Protein AF-A0A0F9DCR9-F1 (afdb_monomer)

Sequence (57 aa):
DERKRGIDAGFVWMRFADLVAVYIDLGESAGMKEGEAWALMLGIPVVRRVLIDRQEA

Nearest PDB structures (foldseek):
  4jen-assembly1_B  TM=7.116E-01  e=1.380E-01  Clostridium botulinum A str. ATCC 19397
  2ffh-assembly1_A  TM=5.313E-01  e=1.040E-01  Thermus aquaticus
  3e70-assembly1_C  TM=5.826E-01  e=2.795E-01  Pyrococcus furiosus
  2ng1-assembly1_A  TM=5.200E-01  e=2.107E-01  Thermus aquaticus
  3imk-assembly1_A  TM=7.649E-01  e=2.323E+00  Syntrophus aciditrophicus SB

InterPro domains:
  IPR056670 Domain of unknown function DUF7768 [PF24963] (1-48)

Mean predicted aligned error: 4.87 Å

Organism: NCBI:txid412755

pLDDT: mean 90.34, std 11.92, range [43.59, 98.19]

Secondary structure (DSSP, 8-state):
-HHHHHHHHHHHHHTT-S-EEEE-TT---HHHHHHHHHHHHTT--EEEE-SS-----

Structure (mmCIF, N/CA/C/O backbone):
data_AF-A0A0F9DCR9-F1
#
_entry.id   AF-A0A0F9DCR9-F1
#
loop_
_atom_site.group_PDB
_atom_site.id
_atom_site.type_symbol
_atom_site.label_atom_id
_atom_site.label_alt_id
_atom_site.label_comp_id
_atom_site.label_asym_id
_atom_site.label_entity_id
_atom_site.label_seq_id
_atom_site.pdbx_PDB_ins_code
_atom_site.Cartn_x
_atom_site.Cartn_y
_atom_site.Cartn_z
_atom_site.occupancy
_atom_site.B_iso_or_equiv
_atom_site.auth_seq_id
_atom_site.auth_comp_id
_atom_site.auth_asym_id
_atom_site.auth_atom_id
_atom_site.pdbx_PDB_model_num
ATOM 1 N N . ASP A 1 1 ? 21.258 0.622 -2.544 1.00 83.75 1 ASP A N 1
ATOM 2 C CA . ASP A 1 1 ? 20.549 0.251 -1.305 1.00 83.75 1 ASP A CA 1
ATOM 3 C C . ASP A 1 1 ? 19.495 -0.815 -1.506 1.00 83.75 1 ASP A C 1
ATOM 5 O O . ASP A 1 1 ? 18.657 -0.708 -2.396 1.00 83.75 1 ASP A O 1
ATOM 9 N N . GLU A 1 2 ? 19.542 -1.849 -0.669 1.00 92.94 2 GLU A N 1
ATOM 10 C CA . GLU A 1 2 ? 18.606 -2.983 -0.663 1.00 92.94 2 GLU A CA 1
ATOM 11 C C . 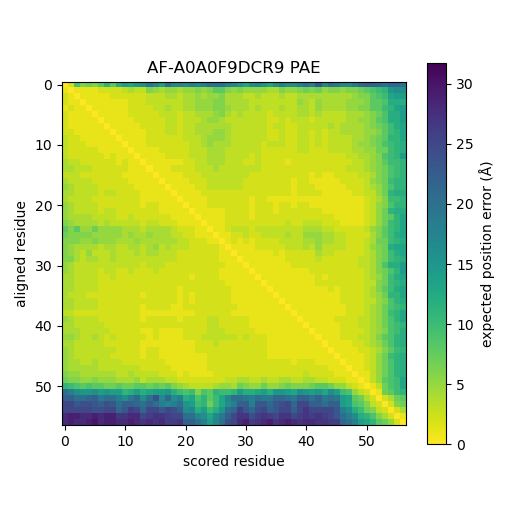GLU A 1 2 ? 17.161 -2.557 -0.395 1.00 92.94 2 GLU A C 1
ATOM 13 O O . GLU A 1 2 ? 16.242 -3.070 -1.030 1.00 92.94 2 GLU A O 1
ATOM 18 N N . ARG A 1 3 ? 16.968 -1.543 0.459 1.00 90.94 3 ARG A N 1
ATOM 19 C CA . ARG A 1 3 ? 15.650 -0.984 0.789 1.00 90.94 3 ARG A CA 1
ATOM 20 C C . ARG A 1 3 ? 14.879 -0.534 -0.451 1.00 90.94 3 ARG A C 1
ATOM 22 O O . ARG A 1 3 ? 13.725 -0.914 -0.618 1.00 90.94 3 ARG A O 1
ATOM 29 N N . LYS A 1 4 ? 15.511 0.260 -1.324 1.00 90.38 4 LYS A N 1
ATOM 30 C CA . LYS A 1 4 ? 14.853 0.769 -2.535 1.00 90.38 4 LYS A CA 1
ATOM 31 C C . LYS A 1 4 ? 14.448 -0.374 -3.467 1.00 90.38 4 LYS A C 1
ATOM 33 O O . LYS A 1 4 ? 13.320 -0.393 -3.936 1.00 90.38 4 LYS A O 1
ATOM 38 N N . ARG A 1 5 ? 15.329 -1.362 -3.659 1.00 93.88 5 ARG A N 1
ATOM 39 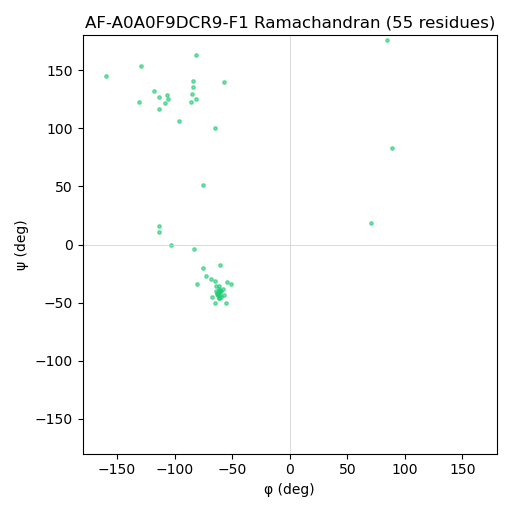C CA . ARG A 1 5 ? 15.024 -2.543 -4.484 1.00 93.88 5 ARG A CA 1
ATOM 40 C C . ARG A 1 5 ? 13.838 -3.339 -3.942 1.00 93.88 5 ARG A C 1
ATOM 42 O O . ARG A 1 5 ? 13.016 -3.793 -4.728 1.00 93.88 5 ARG A O 1
ATOM 49 N N . GLY A 1 6 ? 13.738 -3.482 -2.620 1.00 92.81 6 GLY A N 1
ATOM 50 C CA . GLY A 1 6 ? 12.593 -4.133 -1.982 1.00 92.81 6 GLY A CA 1
ATOM 51 C C . GLY A 1 6 ? 11.275 -3.400 -2.247 1.00 92.81 6 GLY A C 1
ATOM 52 O O . GLY A 1 6 ? 10.282 -4.036 -2.591 1.00 92.81 6 GLY A O 1
ATOM 53 N N . ILE A 1 7 ? 11.280 -2.067 -2.153 1.00 89.81 7 ILE A N 1
ATOM 54 C CA . ILE A 1 7 ? 10.102 -1.232 -2.440 1.00 89.81 7 ILE A CA 1
ATOM 55 C C . ILE A 1 7 ? 9.707 -1.334 -3.919 1.00 89.81 7 ILE A C 1
ATOM 57 O O . ILE A 1 7 ? 8.555 -1.637 -4.223 1.00 89.81 7 ILE A O 1
ATOM 61 N N . ASP A 1 8 ? 10.669 -1.155 -4.828 1.00 91.06 8 ASP A N 1
ATOM 62 C CA . ASP A 1 8 ? 10.429 -1.208 -6.274 1.00 91.06 8 ASP A CA 1
ATOM 63 C C . ASP A 1 8 ? 9.866 -2.587 -6.691 1.00 91.06 8 ASP A C 1
ATOM 65 O O . ASP A 1 8 ? 8.932 -2.673 -7.491 1.00 91.06 8 ASP A O 1
ATOM 69 N N . ALA A 1 9 ? 10.373 -3.677 -6.099 1.00 93.19 9 ALA A N 1
ATOM 70 C CA . ALA A 1 9 ? 9.825 -5.017 -6.300 1.00 93.19 9 ALA A CA 1
ATOM 71 C C . ALA A 1 9 ? 8.376 -5.130 -5.794 1.00 93.19 9 ALA A C 1
ATOM 73 O O . ALA A 1 9 ? 7.532 -5.691 -6.490 1.00 93.19 9 ALA A O 1
ATOM 74 N N . GLY A 1 10 ? 8.058 -4.561 -4.628 1.00 91.19 10 GLY A N 1
ATOM 75 C CA . GLY A 1 10 ? 6.686 -4.496 -4.116 1.00 91.19 10 GLY A CA 1
ATOM 76 C C . GLY A 1 10 ? 5.718 -3.800 -5.082 1.00 91.19 10 GLY A C 1
ATOM 77 O O . GLY A 1 10 ? 4.637 -4.324 -5.349 1.00 91.19 10 GLY A O 1
ATOM 78 N N . PHE A 1 11 ? 6.124 -2.676 -5.683 1.00 90.31 11 PHE A N 1
ATOM 79 C CA . PHE A 1 11 ? 5.316 -1.980 -6.695 1.00 90.31 11 PHE A CA 1
ATOM 80 C C . PHE A 1 11 ? 5.094 -2.817 -7.959 1.00 90.31 11 PHE A C 1
ATOM 82 O O . PHE A 1 11 ? 4.007 -2.797 -8.533 1.00 90.31 11 PHE A O 1
ATOM 89 N N . VAL A 1 12 ? 6.080 -3.618 -8.374 1.00 93.94 12 VAL A N 1
ATOM 90 C CA . VAL A 1 12 ? 5.917 -4.552 -9.500 1.00 93.94 12 VAL A CA 1
ATOM 91 C C . VAL A 1 12 ? 4.832 -5.592 -9.221 1.00 93.94 12 VAL A C 1
ATOM 93 O O . VAL A 1 12 ? 4.062 -5.895 -10.135 1.00 93.94 12 VAL A O 1
ATOM 96 N N . TRP A 1 13 ? 4.752 -6.106 -7.992 1.00 95.56 13 TRP A N 1
ATOM 97 C CA . TRP A 1 13 ? 3.739 -7.084 -7.584 1.00 95.56 13 TRP A CA 1
ATOM 98 C C . TRP A 1 13 ? 2.338 -6.481 -7.427 1.00 95.56 13 TRP A C 1
ATOM 100 O O . TRP A 1 13 ? 1.354 -7.183 -7.649 1.00 95.56 13 TRP A O 1
ATOM 110 N N . MET A 1 14 ? 2.233 -5.183 -7.125 1.00 95.69 14 MET A N 1
ATOM 111 C CA . MET A 1 14 ? 0.957 -4.482 -6.917 1.00 95.69 14 MET A CA 1
ATOM 112 C C . MET A 1 14 ? -0.021 -4.620 -8.092 1.00 95.69 14 MET A C 1
ATOM 114 O O . MET A 1 14 ? -1.223 -4.703 -7.869 1.00 95.69 14 MET A O 1
ATOM 118 N N . ARG A 1 15 ? 0.471 -4.714 -9.336 1.00 95.44 15 ARG A N 1
ATOM 119 C CA . ARG A 1 15 ? -0.372 -4.874 -10.540 1.00 95.44 15 ARG A CA 1
ATOM 120 C C . ARG A 1 15 ? -1.228 -6.149 -10.552 1.00 95.44 15 ARG A C 1
ATOM 122 O O . ARG A 1 15 ? -2.124 -6.265 -11.378 1.00 95.44 15 ARG A O 1
ATOM 129 N N . PHE A 1 16 ? -0.884 -7.125 -9.714 1.00 97.00 16 PHE A N 1
ATOM 130 C CA . PHE A 1 16 ? -1.590 -8.399 -9.586 1.00 97.00 16 PHE A CA 1
ATOM 131 C C . PHE A 1 16 ? -2.481 -8.449 -8.339 1.00 97.00 16 PHE A C 1
ATOM 133 O O . PHE A 1 16 ? -3.097 -9.477 -8.082 1.00 97.00 16 PHE A O 1
ATOM 140 N N . ALA A 1 17 ? -2.509 -7.383 -7.536 1.00 97.25 17 ALA A N 1
ATOM 141 C CA . ALA A 1 17 ? -3.330 -7.316 -6.340 1.00 97.25 17 ALA A CA 1
ATOM 142 C C . ALA A 1 17 ? -4.756 -6.881 -6.691 1.00 97.25 17 ALA A C 1
ATOM 144 O O . ALA A 1 17 ? -4.948 -5.958 -7.475 1.00 97.25 17 ALA A O 1
ATOM 145 N N . ASP A 1 18 ? -5.748 -7.478 -6.033 1.00 98.12 18 ASP A N 1
ATOM 146 C CA . ASP A 1 18 ? -7.147 -7.047 -6.147 1.00 98.12 18 ASP A CA 1
ATOM 147 C C . ASP A 1 18 ? -7.429 -5.747 -5.368 1.00 98.12 18 ASP A C 1
ATOM 149 O O . ASP A 1 18 ? -8.429 -5.068 -5.600 1.00 98.12 18 ASP A O 1
ATOM 153 N N . LEU A 1 19 ? -6.570 -5.415 -4.396 1.00 97.44 19 LEU A N 1
ATOM 154 C CA . LEU A 1 19 ? -6.771 -4.332 -3.436 1.00 97.44 19 LEU A CA 1
ATOM 155 C C . LEU A 1 19 ? -5.446 -3.894 -2.797 1.00 97.44 19 LEU A C 1
ATOM 157 O O . LEU A 1 19 ? -4.616 -4.731 -2.439 1.00 97.44 19 LEU A O 1
ATOM 161 N N . VAL A 1 20 ? -5.312 -2.595 -2.519 1.00 97.12 20 VAL A N 1
ATOM 162 C CA . VAL A 1 20 ? -4.302 -2.045 -1.603 1.00 97.12 20 VAL A CA 1
ATOM 163 C C . VAL A 1 20 ? -4.972 -1.560 -0.317 1.00 97.12 20 VAL A C 1
ATOM 165 O O . VAL A 1 20 ? -5.853 -0.705 -0.340 1.00 97.12 20 VAL A O 1
ATOM 168 N N . ALA A 1 21 ? -4.556 -2.104 0.828 1.00 95.88 21 ALA A N 1
ATOM 169 C CA . ALA A 1 21 ? -5.027 -1.675 2.143 1.00 95.88 21 ALA A CA 1
ATOM 170 C C . ALA A 1 21 ? -3.944 -0.866 2.867 1.00 95.88 21 ALA A C 1
ATOM 172 O O . ALA A 1 21 ? -2.830 -1.352 3.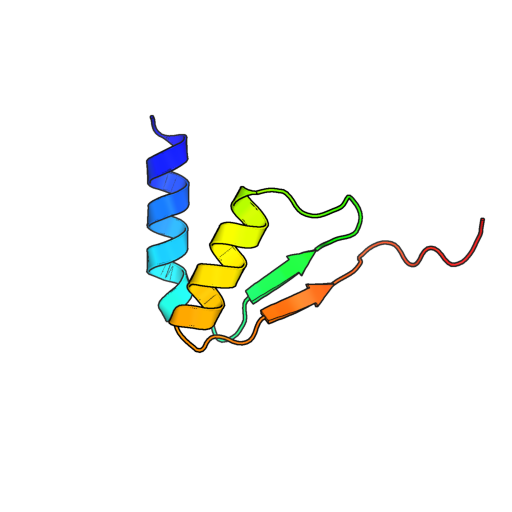059 1.00 95.88 21 ALA A O 1
ATOM 173 N N . VAL A 1 22 ? -4.287 0.346 3.303 1.00 95.38 22 VAL A N 1
ATOM 174 C CA . VAL A 1 22 ? -3.390 1.252 4.030 1.00 95.38 22 VAL A CA 1
ATOM 175 C C . VAL A 1 22 ? -3.905 1.422 5.452 1.00 95.38 22 VAL A C 1
ATOM 177 O O . VAL A 1 22 ? -5.007 1.925 5.664 1.00 95.38 22 VAL A O 1
ATOM 180 N N . TYR A 1 23 ? -3.111 0.993 6.431 1.00 94.81 23 TYR A N 1
ATOM 181 C CA . TYR A 1 23 ? -3.424 1.185 7.845 1.00 94.81 23 TYR A CA 1
ATOM 182 C C . TYR A 1 23 ? -2.926 2.549 8.309 1.00 94.81 23 TYR A C 1
ATOM 184 O O . TYR A 1 23 ? -1.742 2.849 8.169 1.00 94.81 23 TYR A O 1
ATOM 192 N N . ILE A 1 24 ? -3.832 3.371 8.833 1.00 94.25 24 ILE A N 1
ATOM 193 C CA . ILE A 1 24 ? -3.578 4.791 9.127 1.00 94.25 24 ILE A CA 1
ATOM 194 C C . ILE A 1 24 ? -3.596 5.116 10.625 1.00 94.25 24 ILE A C 1
ATOM 196 O O . ILE A 1 24 ? -3.564 6.285 11.001 1.00 94.25 24 ILE A O 1
ATOM 200 N N . ASP A 1 25 ? -3.613 4.097 11.487 1.00 93.25 25 ASP A N 1
ATOM 201 C CA . ASP A 1 25 ? -3.681 4.218 12.952 1.00 93.25 25 ASP A CA 1
ATOM 202 C C . ASP A 1 25 ? -2.645 5.176 13.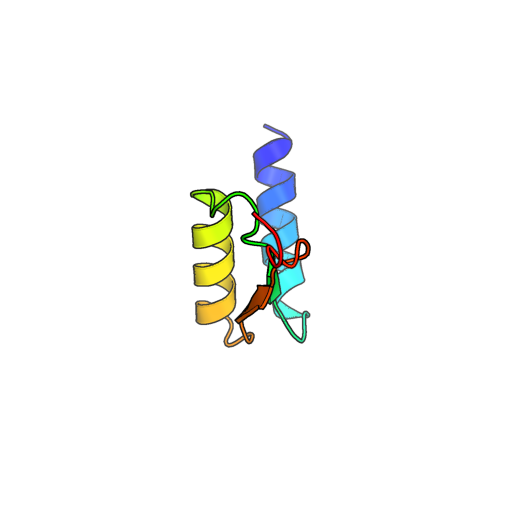560 1.00 93.25 25 ASP A C 1
ATOM 204 O O . ASP A 1 25 ? -2.904 5.843 14.565 1.00 93.25 25 ASP A O 1
ATOM 208 N N . LEU A 1 26 ? -1.460 5.228 12.946 1.00 91.88 26 LEU A N 1
ATOM 209 C CA . LEU A 1 26 ? -0.312 6.030 13.376 1.00 91.88 26 LEU A CA 1
ATOM 210 C C . LEU A 1 26 ? 0.027 7.152 12.377 1.00 91.88 26 LEU A C 1
ATOM 212 O O . LEU A 1 26 ? 1.114 7.725 12.429 1.00 91.88 26 LEU A O 1
ATOM 216 N N . GLY A 1 27 ? -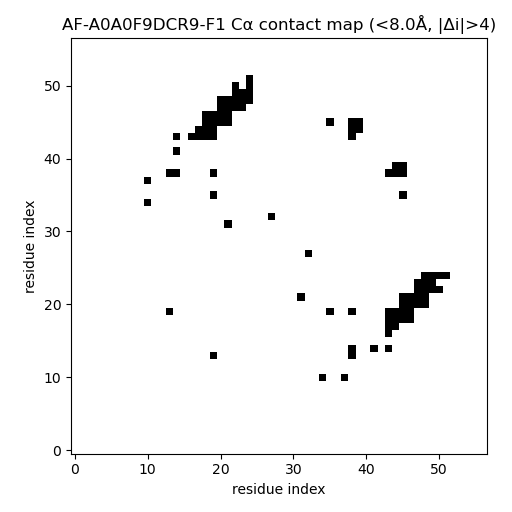0.901 7.467 11.470 1.00 91.75 27 GLY A N 1
ATOM 217 C CA . GLY A 1 27 ? -0.696 8.396 10.363 1.00 91.75 27 GLY A CA 1
ATOM 218 C C . GLY A 1 27 ? -0.061 7.755 9.124 1.00 91.75 27 GLY A C 1
ATOM 219 O O . GLY A 1 27 ? 0.295 6.579 9.103 1.00 91.75 27 GLY A O 1
ATOM 220 N N . GLU A 1 28 ? 0.063 8.552 8.062 1.00 94.44 28 GLU A N 1
ATOM 221 C CA . GLU A 1 28 ? 0.572 8.125 6.753 1.00 94.44 28 GLU A CA 1
ATOM 222 C C . GLU A 1 28 ? 1.985 8.677 6.515 1.00 94.44 28 GLU A C 1
ATOM 224 O O . GLU A 1 28 ? 2.227 9.885 6.597 1.00 94.44 28 GLU A O 1
ATOM 229 N N . SER A 1 29 ? 2.923 7.802 6.153 1.00 94.25 29 SER A N 1
ATOM 230 C CA . SER A 1 29 ? 4.259 8.218 5.712 1.00 94.25 29 SER A CA 1
ATOM 231 C C . SER A 1 29 ? 4.269 8.647 4.237 1.00 94.25 29 SER A C 1
ATOM 233 O O . SER A 1 29 ? 3.381 8.290 3.462 1.00 94.25 29 SER A O 1
ATOM 235 N N . ALA A 1 30 ? 5.314 9.364 3.809 1.00 92.06 30 ALA A N 1
ATOM 236 C CA . ALA A 1 30 ? 5.487 9.729 2.399 1.00 92.06 30 ALA A CA 1
ATOM 237 C C . ALA A 1 30 ? 5.530 8.500 1.467 1.00 92.06 30 ALA A C 1
ATOM 239 O O . ALA A 1 30 ? 4.923 8.521 0.402 1.00 92.06 30 ALA A O 1
ATOM 240 N N . GLY A 1 31 ? 6.172 7.407 1.897 1.00 90.50 31 GLY A N 1
ATOM 241 C CA . GLY A 1 31 ? 6.223 6.163 1.120 1.00 90.50 31 GLY A CA 1
ATOM 242 C C . GLY A 1 31 ? 4.868 5.455 1.012 1.00 90.50 31 GLY A C 1
ATOM 243 O O . GLY A 1 31 ? 4.593 4.813 0.004 1.00 90.50 31 GLY A O 1
ATOM 244 N N . MET A 1 32 ? 3.991 5.606 2.011 1.00 93.50 32 MET A N 1
ATOM 245 C CA . MET A 1 32 ? 2.618 5.089 1.926 1.00 93.50 32 MET A CA 1
ATOM 246 C C . MET A 1 32 ? 1.818 5.853 0.873 1.00 93.50 32 MET A C 1
ATOM 248 O O . MET A 1 32 ? 1.199 5.231 0.016 1.00 93.50 32 MET A O 1
ATOM 252 N N . LYS A 1 33 ? 1.925 7.188 0.867 1.00 94.69 33 LYS A N 1
ATOM 253 C CA . LYS A 1 33 ? 1.276 8.041 -0.141 1.00 94.69 33 LYS A CA 1
ATOM 254 C C . LYS A 1 33 ? 1.770 7.744 -1.556 1.00 94.69 33 LYS A C 1
ATOM 256 O O . LYS A 1 33 ? 0.978 7.739 -2.492 1.00 94.69 33 LYS A O 1
ATOM 261 N N . GLU A 1 34 ? 3.065 7.465 -1.714 1.0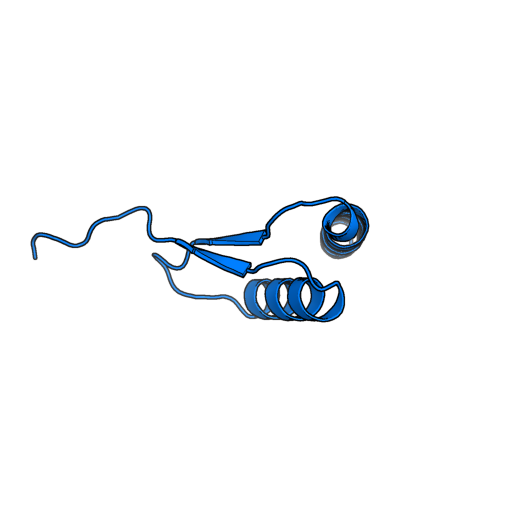0 93.75 34 GLU A N 1
ATOM 262 C CA . GLU A 1 34 ? 3.625 7.006 -2.988 1.00 93.75 34 GLU A CA 1
ATOM 263 C C . GLU A 1 34 ? 2.995 5.672 -3.421 1.00 93.75 34 GLU A C 1
ATOM 265 O O . GLU A 1 34 ? 2.551 5.547 -4.560 1.00 93.75 34 GLU A O 1
ATOM 270 N N . GLY A 1 35 ? 2.873 4.704 -2.509 1.00 93.81 35 GLY A N 1
ATOM 271 C CA . GLY A 1 35 ? 2.195 3.435 -2.784 1.00 93.81 35 GLY A CA 1
ATOM 272 C C . GLY A 1 35 ? 0.722 3.593 -3.177 1.00 93.81 35 GLY A C 1
ATOM 273 O O . GLY A 1 35 ? 0.268 2.927 -4.105 1.00 93.81 35 GLY A O 1
ATOM 274 N N . GLU A 1 36 ? -0.015 4.503 -2.534 1.00 95.81 36 GLU A N 1
ATOM 275 C CA . GLU A 1 36 ? -1.395 4.839 -2.917 1.00 95.81 36 GLU A CA 1
ATOM 276 C C . GLU A 1 36 ? -1.474 5.439 -4.326 1.00 95.81 36 GLU A C 1
ATOM 278 O O . GLU A 1 36 ? -2.350 5.068 -5.106 1.00 95.81 36 GLU A O 1
ATOM 283 N N . ALA A 1 37 ? -0.544 6.330 -4.681 1.00 95.31 37 ALA A N 1
ATOM 284 C CA . ALA A 1 37 ? -0.485 6.921 -6.016 1.00 95.31 37 ALA A CA 1
ATOM 285 C C . ALA A 1 37 ? -0.200 5.865 -7.099 1.00 95.31 37 ALA A C 1
ATOM 287 O O . ALA A 1 37 ? -0.826 5.884 -8.161 1.00 95.31 37 ALA A O 1
ATOM 288 N N . TRP A 1 38 ? 0.690 4.908 -6.816 1.00 95.38 38 TRP A N 1
ATOM 289 C CA . TRP A 1 38 ? 0.933 3.759 -7.692 1.00 95.38 38 TRP A CA 1
ATOM 290 C C . TRP A 1 38 ? -0.316 2.896 -7.874 1.00 95.38 38 TRP A C 1
ATOM 292 O O . TRP A 1 38 ? -0.657 2.558 -9.007 1.00 95.38 38 TRP A O 1
ATOM 302 N N . ALA A 1 39 ? -1.025 2.586 -6.786 1.00 96.94 39 ALA A N 1
ATOM 303 C CA . ALA A 1 39 ? -2.259 1.807 -6.837 1.00 96.94 39 ALA A CA 1
ATOM 304 C C . ALA A 1 39 ? -3.325 2.500 -7.697 1.00 96.94 39 ALA A C 1
ATOM 306 O O . ALA A 1 39 ? -3.914 1.872 -8.576 1.00 96.94 39 ALA A O 1
ATOM 307 N N . LEU A 1 40 ? -3.494 3.815 -7.513 1.00 95.81 40 LEU A N 1
ATOM 308 C CA . LEU A 1 40 ? -4.413 4.632 -8.301 1.00 95.81 40 LEU A CA 1
ATOM 309 C C . LEU A 1 40 ? -4.055 4.622 -9.794 1.00 95.81 40 LEU A C 1
ATOM 311 O O . LEU A 1 40 ? -4.938 4.462 -10.633 1.00 95.81 40 LEU A O 1
ATOM 315 N N . MET A 1 41 ? -2.769 4.746 -10.134 1.00 96.12 41 MET A N 1
A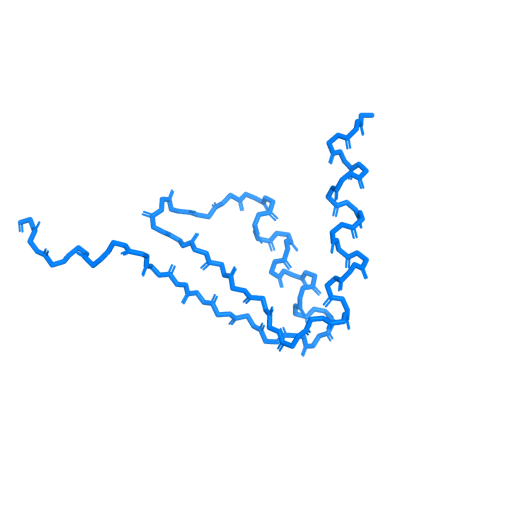TOM 316 C CA . MET A 1 41 ? -2.304 4.701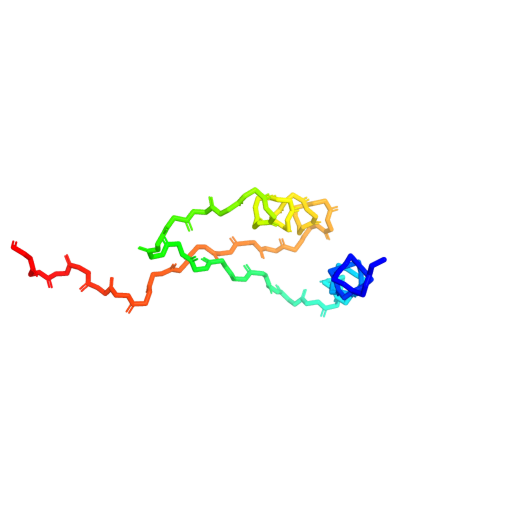 -11.524 1.00 96.12 41 MET A CA 1
ATOM 317 C C . MET A 1 41 ? -2.541 3.332 -12.180 1.00 96.12 41 MET A C 1
ATOM 319 O O . MET A 1 41 ? -2.783 3.257 -13.382 1.00 96.12 41 MET A O 1
ATOM 323 N N . LEU A 1 42 ? -2.492 2.254 -11.394 1.00 96.25 42 LEU A N 1
ATOM 324 C CA . LEU A 1 42 ? -2.782 0.891 -11.843 1.00 96.25 42 LEU A CA 1
ATOM 325 C C . LEU A 1 42 ? -4.286 0.562 -11.853 1.00 96.25 42 LEU A C 1
ATOM 327 O O . LEU A 1 42 ? -4.659 -0.529 -12.279 1.00 96.25 42 LEU A O 1
ATOM 331 N N . GLY A 1 43 ? -5.149 1.475 -11.394 1.00 97.50 43 GLY A N 1
ATOM 332 C CA . GLY A 1 43 ? -6.588 1.235 -11.270 1.00 97.50 43 GLY A CA 1
ATOM 333 C C . GLY A 1 43 ? -6.958 0.248 -10.157 1.00 97.50 43 GLY A C 1
ATOM 334 O O . GLY A 1 43 ? -8.061 -0.295 -10.171 1.00 97.50 43 GLY A O 1
ATOM 335 N N . ILE A 1 44 ? -6.055 0.008 -9.202 1.00 98.19 44 ILE A N 1
ATOM 336 C CA . ILE A 1 44 ? -6.293 -0.894 -8.074 1.00 98.19 44 ILE A CA 1
ATOM 337 C C . ILE A 1 44 ? -7.008 -0.125 -6.955 1.00 98.19 44 ILE A C 1
ATOM 339 O O . ILE A 1 44 ? -6.533 0.944 -6.554 1.00 98.19 44 ILE A O 1
ATOM 343 N N . PRO A 1 45 ? -8.128 -0.638 -6.412 1.00 98.12 45 PRO A N 1
ATOM 344 C CA . PRO A 1 45 ? -8.819 0.003 -5.301 1.00 98.12 45 PRO A CA 1
ATOM 345 C C . PRO A 1 45 ? -7.905 0.187 -4.081 1.00 98.12 45 PRO A C 1
ATOM 347 O O . PRO A 1 45 ? -7.137 -0.708 -3.721 1.00 98.12 45 PRO A O 1
ATOM 350 N N . VAL A 1 46 ? -8.029 1.335 -3.411 1.00 97.56 46 VAL A N 1
ATOM 351 C CA . VAL A 1 46 ? -7.315 1.648 -2.164 1.00 97.56 46 VAL A CA 1
ATOM 352 C C . VAL A 1 46 ? -8.322 1.763 -1.026 1.00 97.56 46 VAL A C 1
ATOM 354 O O . VAL A 1 46 ? -9.271 2.542 -1.115 1.00 97.56 46 VAL A O 1
ATOM 357 N N . VAL A 1 47 ? -8.110 1.021 0.063 1.00 97.12 47 VAL A N 1
ATOM 358 C CA . VAL A 1 47 ? -8.915 1.136 1.289 1.00 97.12 47 VAL A CA 1
ATOM 359 C C . VAL A 1 47 ? -8.059 1.566 2.468 1.00 97.12 47 VAL A C 1
ATOM 361 O O . VAL A 1 47 ? -7.012 0.982 2.746 1.00 97.12 47 VAL A O 1
ATOM 364 N N . ARG A 1 48 ? -8.541 2.568 3.202 1.00 94.88 48 ARG A N 1
ATOM 365 C CA . ARG A 1 48 ? -7.968 2.962 4.490 1.00 94.88 48 ARG A CA 1
ATOM 366 C C . ARG A 1 48 ? -8.546 2.086 5.595 1.00 94.88 48 ARG A C 1
ATOM 368 O O . ARG A 1 48 ? -9.749 1.832 5.616 1.00 94.88 48 ARG A O 1
ATOM 375 N N . ARG A 1 49 ? -7.689 1.617 6.498 1.00 94.75 49 ARG A N 1
ATOM 376 C CA . ARG A 1 49 ? -8.058 0.793 7.653 1.00 94.75 49 ARG A CA 1
ATOM 377 C C . ARG A 1 49 ? -7.470 1.368 8.933 1.00 94.75 49 ARG A C 1
ATOM 379 O O . ARG A 1 49 ? -6.438 2.032 8.912 1.00 94.75 49 ARG A O 1
ATOM 386 N N . VAL A 1 50 ? -8.144 1.080 10.034 1.00 91.94 50 V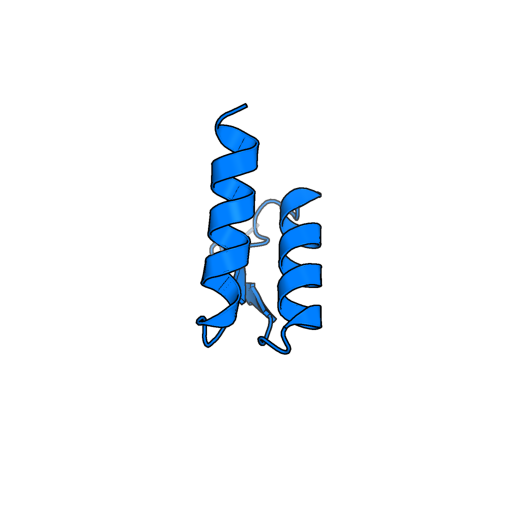AL A N 1
ATOM 387 C CA . VAL A 1 50 ? -7.725 1.411 11.394 1.00 91.94 50 VAL A CA 1
ATOM 388 C C . VAL A 1 50 ? -7.867 0.111 12.193 1.00 91.94 50 VAL A C 1
ATOM 390 O O . VAL A 1 50 ? -8.920 -0.521 12.141 1.00 91.94 50 VAL A O 1
ATOM 393 N N . LEU A 1 51 ? -6.786 -0.355 12.815 1.00 85.69 51 LEU A N 1
ATOM 394 C CA . LEU A 1 51 ? -6.741 -1.522 13.703 1.00 85.69 51 LEU A CA 1
ATOM 395 C C . LEU A 1 51 ? -7.223 -1.200 15.115 1.00 85.69 51 LEU A C 1
ATOM 397 O O . LEU A 1 51 ? -7.791 -2.068 15.773 1.00 85.69 51 LEU A O 1
ATOM 401 N N . ILE A 1 52 ? -6.963 0.015 15.593 1.00 79.38 52 ILE A N 1
ATOM 402 C CA . ILE A 1 52 ? -7.362 0.442 16.929 1.00 79.38 52 ILE A CA 1
ATOM 403 C C . ILE A 1 52 ? -8.677 1.195 16.796 1.00 79.38 52 ILE A C 1
ATOM 405 O O . ILE A 1 52 ? -8.699 2.348 16.365 1.00 79.38 52 ILE A O 1
ATOM 409 N N . ASP A 1 53 ? -9.775 0.565 17.207 1.00 62.75 53 ASP A N 1
ATOM 410 C CA . ASP A 1 53 ? -10.985 1.319 17.497 1.00 62.75 53 ASP A CA 1
ATOM 411 C C . ASP A 1 53 ? -10.673 2.217 18.699 1.00 62.75 53 ASP A C 1
ATOM 413 O O . ASP A 1 53 ? -10.614 1.751 19.835 1.00 62.75 53 ASP A O 1
ATOM 417 N N . ARG A 1 54 ? -10.384 3.502 18.460 1.00 60.31 54 ARG A N 1
ATOM 418 C CA . ARG A 1 54 ? -10.292 4.501 19.534 1.00 60.31 54 ARG A CA 1
ATOM 419 C C . ARG A 1 54 ? -11.703 4.867 20.008 1.00 60.31 54 ARG A C 1
ATOM 421 O O . ARG A 1 54 ? -12.060 6.040 20.055 1.00 60.31 54 ARG A O 1
ATOM 428 N N . GLN A 1 55 ? -12.515 3.865 20.322 1.00 54.34 55 GLN A N 1
ATOM 429 C CA . GLN A 1 55 ? -13.578 4.026 21.296 1.00 54.34 55 GLN A CA 1
ATOM 430 C C . GLN A 1 55 ? -12.909 3.879 22.663 1.00 54.34 55 GLN A C 1
ATOM 432 O O . GLN A 1 55 ? -12.221 2.896 22.902 1.00 54.34 55 GLN A O 1
ATOM 437 N N . GLU A 1 56 ? -13.096 4.881 23.519 1.00 49.59 56 GLU A N 1
ATOM 438 C CA . GLU A 1 56 ? -12.499 5.043 24.856 1.00 49.59 56 GLU A CA 1
ATOM 439 C C . GLU A 1 56 ? -11.139 5.767 24.895 1.00 49.59 56 GLU A C 1
ATOM 441 O O . GLU A 1 56 ? -10.059 5.183 25.003 1.00 49.59 56 GLU A O 1
ATOM 446 N N . ALA A 1 57 ? -11.232 7.099 24.881 1.00 43.59 57 ALA A N 1
ATOM 447 C CA . ALA A 1 57 ? -10.465 7.966 25.772 1.00 43.59 57 ALA A CA 1
ATOM 448 C C . ALA A 1 57 ? -11.445 8.901 26.492 1.00 43.59 57 ALA A C 1
ATOM 450 O O . ALA A 1 57 ? -12.404 9.350 25.820 1.00 43.59 57 ALA A O 1
#

Foldseek 3Di:
DVVVVVLVVVLVCLLVDQEAEAEQQPHDDPSNVVSVVSCVVSVHYYHYDYPDPPPDD

Solvent-accessible surface area (backbone atoms only — not comparable to full-atom values): 3650 Å² total; per-residue (Å²): 114,70,67,59,54,54,50,56,53,51,59,64,53,50,80,76,44,86,59,46,80,45,70,46,77,87,53,82,53,74,69,54,55,50,51,51,53,52,32,55,76,69,70,32,53,77,43,83,43,65,89,69,76,82,74,84,129

Radius of gyration: 13.25 Å; Cα contacts (8 Å, |Δi|>4): 47; chains: 1; bounding box: 34×18×38 Å